Protein AF-A0A7J7L6A1-F1 (afdb_monomer)

Secondary structure (DSSP, 8-state):
-EEE-TTS--EESPPGGGGG-TT--EEE-TTSEE-SPPPGGGTT-TT--EEE--------SSHHHHHHHHHHHHHHTS--

Organism: NCBI:txid39325

Solvent-accessible surface area (backbone atoms only — not comparable to full-atom values): 4822 Å² total; per-residue (Å²): 76,82,46,80,56,47,70,39,87,49,60,47,50,65,64,70,71,66,48,67,52,63,62,36,27,30,43,32,39,23,52,37,58,63,44,81,62,80,53,70,55,57,76,68,31,90,45,51,76,42,81,41,67,71,66,84,87,74,76,61,95,47,79,68,57,56,54,55,55,51,53,53,54,51,60,67,62,71,80,115

InterPro domains:
  IPR001611 Leucine-rich repeat [PF00560] (23-45)
  IPR032675 Leucine-rich repeat domain superfamily [G3DSA:3.80.10.10] (1-80)

Sequence (80 aa):
MYQNLSSNNLKGPIPIELTRIGNLDTLDLSYNNISGYIPFSLGDLEHLLKLVLRWEYKLYNNSLSKAFALSWLACLQLHM

Nearest PDB structures (foldseek):
  5xkn-assembly1_B  TM=8.906E-01  e=3.809E-03  Arabidopsis thaliana
  6qxp-assembly2_B  TM=8.996E-01  e=1.393E-02  Arabidopsis
  8wed-assembly2_D  TM=9.492E-01  e=2.665E-02  Arabidopsis thaliana
  7drc-assembly1_C  TM=8.991E-01  e=3.454E-02  Nicotiana benthamiana
  5ixt-assembly1_A  TM=9.154E-01  e=3.454E-02  Arabidopsis thaliana

Structure (mmCIF, N/CA/C/O backbone):
data_AF-A0A7J7L6A1-F1
#
_entry.id   AF-A0A7J7L6A1-F1
#
loop_
_atom_site.group_PDB
_atom_site.id
_atom_site.type_symbol
_atom_site.label_atom_id
_atom_site.label_alt_id
_atom_site.label_comp_id
_atom_site.label_asym_id
_atom_site.label_entity_id
_atom_site.label_seq_id
_atom_site.pdbx_PDB_ins_code
_atom_site.Cartn_x
_atom_site.Cartn_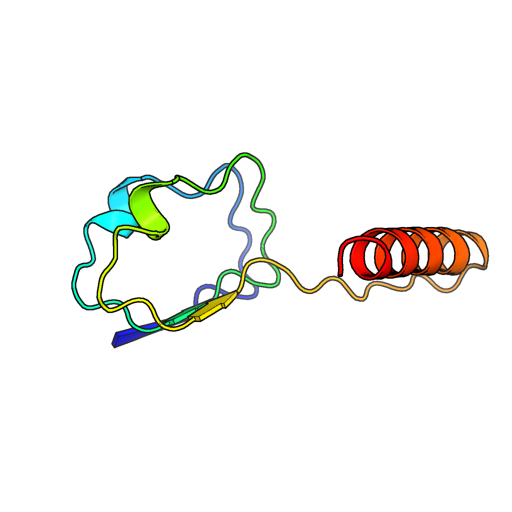y
_atom_site.Cartn_z
_atom_site.occupancy
_atom_site.B_iso_or_equiv
_atom_site.auth_seq_id
_atom_site.auth_comp_id
_atom_site.auth_asym_id
_atom_site.auth_atom_id
_atom_site.pdbx_PDB_model_num
ATOM 1 N N . MET A 1 1 ? -17.042 -0.302 4.851 1.00 82.75 1 MET A N 1
ATOM 2 C CA . MET A 1 1 ? -17.241 -0.899 3.508 1.00 82.75 1 MET A CA 1
ATOM 3 C C . MET A 1 1 ? -16.061 -1.780 3.089 1.00 82.75 1 MET A C 1
ATOM 5 O O . MET A 1 1 ? -14.918 -1.392 3.285 1.00 82.75 1 MET A O 1
ATOM 9 N N . TYR A 1 2 ? -16.311 -2.948 2.486 1.0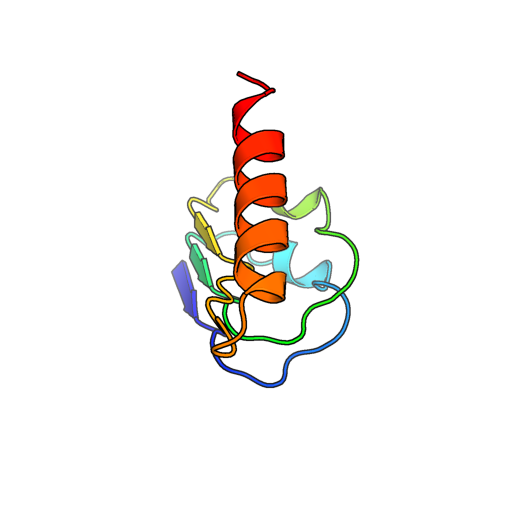0 84.75 2 TYR A N 1
ATOM 10 C CA . TYR A 1 2 ? -15.267 -3.852 1.975 1.00 84.75 2 TYR A CA 1
ATOM 11 C C . TYR A 1 2 ? -15.124 -3.706 0.454 1.00 84.75 2 TYR A C 1
ATOM 13 O O . TYR A 1 2 ? -16.100 -3.891 -0.272 1.00 84.75 2 TYR A O 1
ATOM 21 N N . GLN A 1 3 ? -13.915 -3.408 -0.024 1.00 86.88 3 GLN A N 1
ATOM 22 C CA . GLN A 1 3 ? -13.596 -3.300 -1.445 1.00 86.88 3 GLN A CA 1
ATOM 23 C C . GLN A 1 3 ? -12.516 -4.318 -1.824 1.00 86.88 3 GLN A C 1
ATOM 25 O O . GLN A 1 3 ? -11.370 -4.225 -1.385 1.00 86.88 3 GLN A O 1
ATOM 30 N N . ASN A 1 4 ? -12.879 -5.277 -2.676 1.00 88.44 4 ASN A N 1
ATOM 31 C CA . ASN A 1 4 ? -11.951 -6.258 -3.232 1.00 88.44 4 ASN A CA 1
ATOM 32 C C . ASN A 1 4 ? -11.645 -5.916 -4.689 1.00 88.44 4 ASN A C 1
ATOM 34 O O . ASN A 1 4 ? -12.528 -5.919 -5.543 1.00 88.44 4 ASN A O 1
ATOM 38 N N . LEU A 1 5 ? -10.383 -5.603 -4.941 1.00 88.31 5 LEU A N 1
ATOM 39 C CA . LEU A 1 5 ? -9.792 -5.366 -6.252 1.00 88.31 5 LEU A CA 1
ATOM 40 C C . LEU A 1 5 ? -8.649 -6.356 -6.517 1.00 88.31 5 LEU A C 1
ATOM 42 O O . LEU A 1 5 ? -7.841 -6.140 -7.421 1.00 88.31 5 LEU A O 1
ATOM 46 N N . SER A 1 6 ? -8.566 -7.439 -5.745 1.00 89.00 6 SER A N 1
ATOM 47 C CA . SER A 1 6 ? -7.514 -8.439 -5.874 1.00 89.00 6 SER A CA 1
ATOM 48 C C . SER A 1 6 ? -7.563 -9.173 -7.216 1.00 89.00 6 SER A C 1
ATOM 50 O O . SER A 1 6 ? -8.603 -9.237 -7.869 1.00 89.00 6 SER A O 1
ATOM 52 N N . SER A 1 7 ? -6.431 -9.752 -7.616 1.00 88.38 7 SER A N 1
ATOM 53 C CA . SER A 1 7 ? -6.300 -10.594 -8.818 1.00 88.38 7 SER A CA 1
ATOM 54 C C . SER A 1 7 ? -6.714 -9.901 -10.117 1.00 88.38 7 SER A C 1
ATOM 56 O O . SER A 1 7 ? -7.258 -10.527 -11.025 1.00 88.38 7 SER A O 1
ATOM 58 N N . ASN A 1 8 ? -6.450 -8.600 -10.211 1.00 87.12 8 ASN A N 1
ATOM 59 C CA . ASN A 1 8 ? -6.619 -7.836 -11.437 1.00 87.12 8 ASN A CA 1
ATOM 60 C C . ASN A 1 8 ? -5.252 -7.505 -12.058 1.00 87.12 8 ASN A C 1
ATOM 62 O O . ASN A 1 8 ? -4.184 -7.774 -11.510 1.00 87.12 8 ASN A O 1
ATOM 66 N N . ASN A 1 9 ? -5.282 -6.888 -13.237 1.00 86.38 9 ASN A N 1
ATOM 67 C CA . ASN A 1 9 ? -4.082 -6.392 -13.908 1.00 86.38 9 ASN A CA 1
ATOM 68 C C . ASN A 1 9 ? -3.794 -4.922 -13.559 1.00 86.38 9 ASN A C 1
ATOM 70 O O . ASN A 1 9 ? -3.252 -4.200 -14.397 1.00 86.38 9 ASN A O 1
ATOM 74 N N . LEU A 1 10 ? -4.173 -4.456 -12.359 1.00 85.12 10 LEU A N 1
ATOM 75 C CA . LEU A 1 10 ? -3.931 -3.069 -11.950 1.00 85.12 10 LEU A CA 1
ATOM 76 C C . LEU A 1 10 ? -2.421 -2.819 -11.860 1.00 85.12 10 LEU A C 1
ATOM 78 O O . LEU A 1 10 ? -1.683 -3.636 -11.305 1.00 85.12 10 LEU A O 1
ATOM 82 N N . LYS A 1 11 ? -1.964 -1.702 -12.434 1.00 86.19 11 LYS A N 1
ATOM 83 C CA . LYS A 1 11 ? -0.549 -1.310 -12.505 1.00 86.19 11 LYS A CA 1
ATOM 84 C C . LYS A 1 11 ? -0.368 0.132 -12.059 1.00 86.19 11 LYS A C 1
ATOM 86 O O . LYS A 1 11 ? -1.317 0.909 -12.089 1.00 86.19 11 LYS A O 1
ATOM 91 N N . GLY A 1 12 ? 0.871 0.495 -11.740 1.00 84.88 12 GLY A N 1
ATOM 92 C CA . GLY A 1 12 ? 1.196 1.846 -11.290 1.00 84.88 12 GLY A CA 1
ATOM 93 C C . GLY A 1 12 ? 0.910 2.049 -9.798 1.00 84.88 12 GLY A C 1
ATOM 94 O O . GLY A 1 12 ? 0.647 1.068 -9.098 1.00 84.88 12 GLY A O 1
ATOM 95 N N . PRO A 1 13 ? 1.046 3.285 -9.294 1.00 85.81 13 PRO A N 1
ATOM 96 C CA . PRO A 1 13 ? 0.897 3.595 -7.874 1.00 85.81 13 PRO A CA 1
ATOM 97 C C . PRO A 1 13 ? -0.564 3.547 -7.433 1.00 85.81 13 PRO A C 1
ATOM 99 O O . PRO A 1 13 ? -1.479 3.595 -8.254 1.00 85.81 13 PRO A O 1
ATOM 102 N N . ILE A 1 14 ? -0.783 3.483 -6.119 1.00 86.19 14 ILE A N 1
ATOM 103 C CA . ILE A 1 14 ? -2.128 3.597 -5.556 1.00 86.19 14 ILE A CA 1
ATOM 104 C C . ILE A 1 14 ? -2.579 5.062 -5.701 1.00 86.19 14 ILE A C 1
ATOM 106 O O . ILE A 1 14 ? -1.887 5.945 -5.187 1.00 86.19 14 ILE A O 1
ATOM 110 N N . PRO A 1 15 ? -3.696 5.344 -6.393 1.00 86.25 15 PRO A N 1
ATOM 111 C CA . PRO A 1 15 ? -4.187 6.707 -6.570 1.00 86.25 15 PRO A CA 1
ATOM 112 C C . PRO A 1 15 ? -4.601 7.329 -5.232 1.00 86.25 15 PRO A C 1
ATOM 114 O O . PRO A 1 15 ? -5.227 6.669 -4.398 1.00 86.25 15 PRO A O 1
ATOM 117 N N . ILE A 1 16 ? -4.282 8.612 -5.042 1.00 83.44 16 ILE A N 1
ATOM 118 C CA . ILE A 1 16 ? -4.635 9.369 -3.830 1.00 83.44 16 ILE A CA 1
ATOM 119 C C . ILE A 1 16 ? -6.154 9.496 -3.677 1.00 83.44 16 ILE A C 1
ATOM 121 O O . ILE A 1 16 ? -6.681 9.620 -2.583 1.00 83.44 16 ILE A O 1
ATOM 125 N N . GLU A 1 17 ? -6.897 9.394 -4.771 1.00 84.62 17 GLU A N 1
ATOM 126 C CA . GLU A 1 17 ? -8.350 9.472 -4.792 1.00 84.62 17 GLU A CA 1
ATOM 127 C C . GLU A 1 17 ? -9.014 8.349 -3.980 1.00 84.62 17 GLU A C 1
ATOM 129 O O . GLU A 1 17 ? -10.116 8.549 -3.469 1.00 84.62 17 GLU A O 1
ATOM 134 N N . LEU A 1 18 ? -8.343 7.203 -3.788 1.00 80.12 18 LEU A N 1
ATOM 135 C CA . LEU A 1 18 ? -8.838 6.122 -2.923 1.00 80.12 18 LEU A CA 1
ATOM 136 C C . LEU A 1 18 ? -8.951 6.552 -1.454 1.00 80.12 18 LEU A C 1
ATOM 138 O O . LEU A 1 18 ? -9.760 5.988 -0.720 1.00 80.12 18 LEU A O 1
ATOM 142 N N . THR A 1 19 ? -8.212 7.583 -1.037 1.00 75.62 19 THR A N 1
ATOM 143 C CA . THR A 1 19 ? -8.268 8.128 0.328 1.00 75.62 19 THR A CA 1
ATOM 144 C C . THR A 1 19 ? -9.471 9.041 0.554 1.00 75.62 19 THR A C 1
ATOM 146 O O . THR A 1 19 ? -9.713 9.482 1.670 1.00 75.62 19 THR A O 1
ATOM 149 N N . ARG A 1 20 ? -10.267 9.317 -0.488 1.00 82.38 20 ARG A N 1
ATOM 150 C CA . ARG A 1 20 ? -11.532 10.061 -0.366 1.00 82.38 20 ARG A CA 1
ATOM 151 C C . ARG A 1 20 ? -12.720 9.162 -0.034 1.00 82.38 20 ARG A C 1
ATOM 153 O O . ARG A 1 20 ? -13.814 9.661 0.222 1.00 82.38 20 ARG A O 1
ATOM 160 N N . ILE A 1 21 ? -12.528 7.843 -0.041 1.00 81.00 21 ILE A N 1
ATOM 161 C CA . ILE A 1 21 ? -13.568 6.880 0.316 1.00 81.00 21 ILE A CA 1
ATOM 162 C C . ILE A 1 21 ? -13.599 6.769 1.846 1.00 81.00 21 ILE A C 1
ATOM 164 O O . ILE A 1 21 ? -13.023 5.854 2.425 1.00 81.00 21 ILE A O 1
ATOM 168 N N . GLY A 1 22 ? -14.260 7.727 2.501 1.00 77.06 22 GLY A N 1
ATOM 169 C CA . GLY A 1 22 ? -14.211 7.885 3.963 1.00 77.06 22 GLY A CA 1
ATOM 170 C C . GLY A 1 22 ? -14.715 6.685 4.774 1.00 77.06 22 GLY A C 1
ATOM 171 O O . GLY A 1 22 ? -14.257 6.475 5.886 1.00 77.06 22 GLY A O 1
ATOM 172 N N . ASN A 1 23 ? -15.590 5.849 4.206 1.00 83.19 23 ASN A N 1
ATOM 173 C CA . ASN A 1 23 ? -16.178 4.690 4.897 1.00 83.19 23 ASN A CA 1
ATOM 174 C C . ASN A 1 23 ? -15.557 3.352 4.458 1.00 83.19 23 ASN A C 1
ATOM 176 O O . ASN A 1 23 ? -16.236 2.318 4.443 1.00 83.19 23 ASN A O 1
ATOM 180 N N . LEU A 1 24 ? -14.314 3.367 3.977 1.00 84.88 24 LEU A N 1
ATOM 181 C CA . LEU A 1 24 ? -13.618 2.160 3.547 1.00 84.88 24 LEU A CA 1
ATOM 182 C C . LEU A 1 24 ? -13.032 1.439 4.763 1.00 84.88 24 LEU A C 1
ATOM 184 O O . LEU A 1 24 ? -12.152 1.977 5.413 1.00 84.88 24 LEU A O 1
ATOM 188 N N . ASP A 1 25 ? -13.477 0.209 5.023 1.00 87.62 25 ASP A N 1
ATOM 189 C CA . ASP A 1 25 ? -13.011 -0.605 6.156 1.00 87.62 25 ASP A CA 1
ATOM 190 C C . ASP A 1 25 ? -11.926 -1.578 5.717 1.00 87.62 25 ASP A C 1
ATOM 192 O O . ASP A 1 25 ? -11.025 -1.937 6.473 1.00 87.62 25 ASP A O 1
ATOM 196 N N . THR A 1 26 ? -12.028 -2.081 4.490 1.00 87.31 26 THR A N 1
ATOM 197 C CA . THR A 1 26 ? -11.060 -3.023 3.942 1.00 87.31 26 THR A CA 1
ATOM 198 C C . THR A 1 26 ? -10.850 -2.763 2.468 1.00 87.31 26 THR A C 1
ATOM 200 O O . THR A 1 26 ? -11.816 -2.678 1.710 1.00 87.31 26 THR A O 1
ATOM 203 N N . LEU A 1 27 ? -9.584 -2.701 2.070 1.00 87.56 27 LEU A N 1
ATOM 204 C CA . LEU A 1 27 ? -9.159 -2.606 0.685 1.00 87.56 27 LEU A CA 1
ATOM 205 C C . LEU A 1 27 ? -8.202 -3.752 0.368 1.00 87.56 27 LEU A C 1
ATOM 207 O O . LEU A 1 27 ? -7.098 -3.821 0.912 1.00 87.56 27 LEU A O 1
ATOM 211 N N 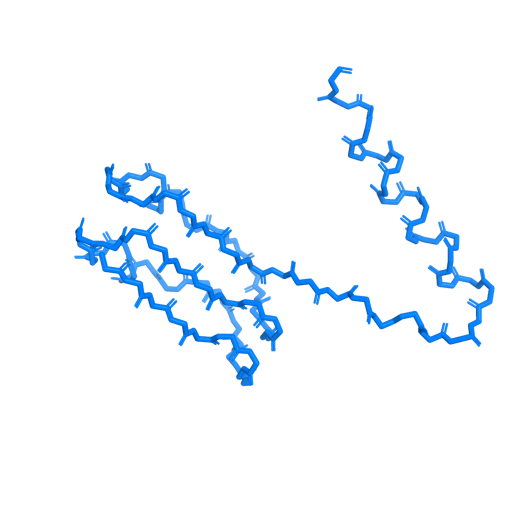. ASP A 1 28 ? -8.628 -4.646 -0.520 1.00 89.25 28 ASP A N 1
ATOM 212 C CA . ASP A 1 28 ? -7.795 -5.738 -1.014 1.00 89.25 28 ASP A CA 1
ATOM 213 C C . ASP A 1 28 ? -7.322 -5.450 -2.440 1.00 89.25 28 ASP A C 1
ATOM 215 O O . ASP A 1 28 ? -8.108 -5.426 -3.382 1.00 89.25 28 ASP A O 1
ATOM 219 N N . LEU A 1 29 ? -6.024 -5.222 -2.584 1.00 87.69 29 LEU A N 1
ATOM 220 C CA . LEU A 1 29 ? -5.307 -4.991 -3.832 1.00 87.69 29 LEU A CA 1
ATOM 221 C C . LEU A 1 29 ? -4.308 -6.124 -4.130 1.00 87.69 29 LEU A C 1
ATOM 223 O O . LEU A 1 29 ? -3.465 -5.985 -5.020 1.00 87.69 29 LEU A O 1
ATOM 227 N N . SER A 1 30 ? -4.383 -7.251 -3.414 1.00 86.81 30 SER A N 1
ATOM 228 C CA . SER A 1 30 ? -3.475 -8.389 -3.602 1.00 86.81 30 SER A CA 1
ATOM 229 C C . SER A 1 30 ? -3.524 -8.959 -5.023 1.00 86.81 30 SER A C 1
ATOM 231 O O . SER A 1 30 ? -4.482 -8.762 -5.762 1.00 86.81 30 SER A O 1
ATOM 233 N N . TYR A 1 31 ? -2.469 -9.662 -5.442 1.00 86.00 31 TYR A N 1
ATOM 234 C CA . TYR A 1 31 ? -2.383 -10.263 -6.782 1.00 86.00 31 TYR A CA 1
ATOM 235 C C . TYR A 1 31 ? -2.593 -9.274 -7.947 1.00 86.00 31 TYR A C 1
ATOM 237 O O . TYR A 1 31 ? -3.035 -9.666 -9.021 1.00 86.00 31 TYR A O 1
ATOM 245 N N . ASN A 1 32 ? -2.249 -8.001 -7.745 1.00 84.69 32 ASN A N 1
ATOM 246 C CA . ASN A 1 32 ? -2.115 -7.006 -8.805 1.00 84.69 32 ASN A CA 1
ATOM 247 C C . ASN A 1 32 ? -0.641 -6.685 -9.075 1.00 84.69 32 ASN A C 1
ATOM 249 O O . ASN A 1 32 ? 0.260 -7.089 -8.336 1.00 84.69 32 ASN A O 1
ATOM 253 N N . ASN A 1 33 ? -0.391 -5.888 -10.110 1.00 84.75 33 ASN A N 1
ATOM 254 C CA . ASN A 1 33 ? 0.940 -5.429 -10.492 1.00 84.75 33 ASN A CA 1
ATOM 255 C C . ASN A 1 33 ? 1.167 -3.951 -10.107 1.00 84.75 33 ASN A C 1
ATOM 257 O O . ASN A 1 33 ? 1.784 -3.185 -10.854 1.00 84.75 33 ASN A O 1
ATOM 261 N N . ILE A 1 34 ? 0.637 -3.562 -8.941 1.00 84.25 34 ILE A N 1
ATOM 262 C CA . ILE A 1 34 ? 0.751 -2.221 -8.353 1.00 84.25 34 ILE A CA 1
ATOM 263 C C . ILE A 1 34 ? 2.207 -1.980 -7.951 1.00 84.25 34 ILE A C 1
ATOM 265 O O . ILE A 1 34 ? 2.889 -2.862 -7.419 1.00 84.25 34 ILE A O 1
ATOM 269 N N . SER A 1 35 ? 2.696 -0.784 -8.242 1.00 78.69 35 SER A N 1
ATOM 270 C CA . SER A 1 35 ? 4.099 -0.395 -8.118 1.00 78.69 35 SER A CA 1
ATOM 271 C C . SER A 1 35 ? 4.202 1.075 -7.739 1.00 78.69 35 SER A C 1
ATOM 273 O O . SER A 1 35 ? 3.449 1.883 -8.264 1.00 78.69 35 SER A O 1
ATOM 275 N N . GLY A 1 36 ? 5.174 1.450 -6.916 1.00 79.62 36 GLY A N 1
ATOM 276 C CA . GLY A 1 36 ? 5.314 2.820 -6.421 1.00 79.62 36 GLY A CA 1
ATOM 277 C C . GLY A 1 36 ? 4.975 2.914 -4.937 1.00 79.62 36 GLY A C 1
ATOM 278 O O . GLY A 1 36 ? 4.965 1.903 -4.236 1.00 79.62 36 GLY A O 1
ATOM 279 N N . TYR A 1 37 ? 4.746 4.133 -4.458 1.00 78.56 37 TYR A N 1
ATOM 280 C CA . TYR A 1 37 ? 4.567 4.407 -3.034 1.00 78.56 37 TYR A CA 1
ATOM 281 C C . TYR A 1 37 ? 3.124 4.183 -2.583 1.00 78.56 37 TYR A C 1
ATOM 283 O O . TYR A 1 37 ? 2.176 4.366 -3.350 1.00 78.56 37 TYR A O 1
ATOM 291 N N . ILE A 1 38 ? 2.970 3.822 -1.312 1.00 82.62 38 ILE A N 1
ATOM 292 C CA . ILE A 1 38 ? 1.681 3.838 -0.623 1.00 82.62 38 ILE A CA 1
ATOM 293 C C . ILE A 1 38 ? 1.441 5.294 -0.194 1.00 82.62 38 ILE A C 1
ATOM 295 O O . ILE A 1 38 ? 2.272 5.830 0.542 1.00 82.62 38 ILE A O 1
ATOM 299 N N . PRO A 1 39 ? 0.375 5.968 -0.661 1.00 82.00 39 PRO A N 1
ATOM 300 C CA . PRO A 1 39 ? 0.102 7.343 -0.264 1.00 82.00 39 PRO A CA 1
ATOM 301 C C . PRO A 1 39 ? -0.141 7.416 1.244 1.00 82.00 39 PRO A C 1
ATOM 303 O O . PRO A 1 39 ? -0.948 6.655 1.776 1.00 82.00 39 PRO A O 1
ATOM 306 N N . PHE A 1 40 ? 0.540 8.345 1.925 1.00 80.12 40 PHE A N 1
ATOM 307 C CA . PHE A 1 40 ? 0.430 8.508 3.380 1.00 80.12 40 PHE A CA 1
ATOM 308 C C . PHE A 1 40 ? -1.018 8.754 3.820 1.00 80.12 40 PHE A C 1
ATOM 310 O O . PHE A 1 40 ? -1.416 8.287 4.878 1.00 80.12 40 PHE A O 1
ATOM 317 N N . SER A 1 41 ? -1.823 9.394 2.966 1.00 80.12 41 SER A N 1
ATOM 318 C CA . SER A 1 41 ? -3.229 9.684 3.238 1.00 80.12 41 SER A CA 1
ATOM 319 C C . SER A 1 41 ? -4.127 8.447 3.324 1.00 80.12 41 SER A C 1
ATOM 321 O O . SER A 1 41 ? -5.274 8.564 3.735 1.00 80.12 41 SER A O 1
ATOM 323 N N . LEU A 1 42 ? -3.640 7.245 2.979 1.00 80.62 42 LEU A N 1
ATOM 324 C CA . LEU A 1 42 ? -4.336 6.004 3.353 1.00 80.62 42 LEU A CA 1
ATOM 325 C C . LEU A 1 42 ? -4.320 5.776 4.869 1.00 80.62 42 LEU A C 1
ATOM 327 O O . LEU A 1 42 ? -5.222 5.122 5.379 1.00 80.62 42 LEU A O 1
ATOM 331 N N . GLY A 1 43 ? -3.318 6.309 5.573 1.00 75.25 43 GLY A N 1
ATOM 332 C CA . GLY A 1 43 ? -3.268 6.331 7.033 1.00 75.25 43 GLY A CA 1
ATOM 333 C C . GLY A 1 43 ? -4.235 7.338 7.660 1.00 75.25 43 GLY A C 1
ATOM 334 O O . GLY A 1 43 ? -4.575 7.180 8.826 1.00 75.25 43 GLY A O 1
ATOM 335 N N . ASP A 1 44 ? -4.721 8.315 6.885 1.00 81.75 44 ASP A N 1
ATOM 336 C CA . ASP A 1 44 ? -5.708 9.309 7.333 1.00 81.75 44 ASP A CA 1
ATOM 337 C C . ASP A 1 44 ? -7.155 8.782 7.236 1.00 81.75 44 ASP A C 1
ATOM 339 O O . ASP A 1 44 ? -8.100 9.452 7.651 1.00 81.75 44 ASP A O 1
ATOM 343 N N . LEU A 1 45 ? -7.361 7.583 6.677 1.00 81.06 45 LEU A N 1
ATOM 344 C CA . LEU A 1 45 ? -8.672 6.943 6.626 1.00 81.06 45 LEU A CA 1
ATOM 345 C C . LEU A 1 45 ? -9.026 6.368 8.002 1.00 81.06 45 LEU A C 1
ATOM 347 O O . LEU A 1 45 ? -8.678 5.231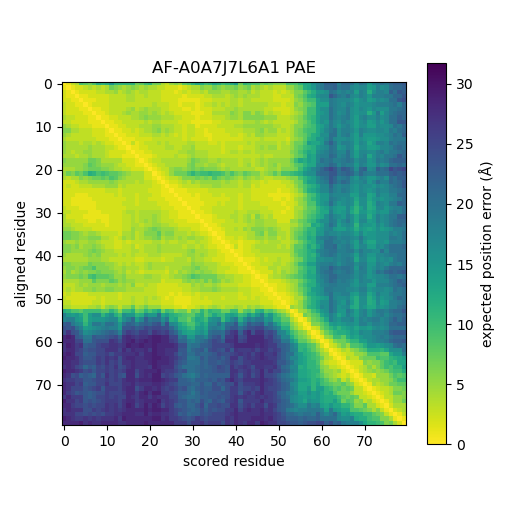 8.315 1.00 81.06 45 LEU A O 1
ATOM 351 N N . GLU A 1 46 ? -9.774 7.137 8.794 1.00 81.69 46 GLU A N 1
ATOM 352 C CA . GLU A 1 46 ? -10.176 6.782 10.168 1.00 81.69 46 GLU A CA 1
ATOM 353 C C . GLU A 1 46 ? -10.885 5.423 10.281 1.00 81.69 46 GLU A C 1
ATOM 355 O O . GLU A 1 46 ? -10.804 4.754 11.311 1.00 81.69 46 GLU A O 1
ATOM 360 N N . HIS A 1 47 ? -11.567 4.998 9.216 1.00 84.50 47 HIS A N 1
ATOM 361 C CA . HIS A 1 47 ? -12.318 3.747 9.187 1.00 84.50 47 HIS A CA 1
ATOM 362 C C . HIS A 1 47 ? -11.570 2.583 8.533 1.00 84.50 47 HIS A C 1
ATOM 364 O O . HIS A 1 47 ? -12.070 1.461 8.586 1.00 84.50 47 HIS A O 1
ATOM 370 N N . LEU A 1 48 ? -10.379 2.795 7.956 1.00 82.50 48 LEU A N 1
ATOM 371 C CA . LEU A 1 48 ? -9.644 1.729 7.277 1.00 82.50 48 LEU A CA 1
ATOM 372 C C . LEU A 1 48 ? -9.010 0.773 8.287 1.00 82.50 48 LEU A C 1
ATOM 374 O O . LEU A 1 48 ? -7.994 1.061 8.910 1.00 82.50 48 LEU A O 1
ATOM 378 N N . LEU A 1 49 ? -9.590 -0.419 8.397 1.00 86.50 49 LEU A N 1
ATOM 379 C CA . LEU A 1 49 ? -9.137 -1.465 9.312 1.00 86.50 49 LEU A CA 1
ATOM 380 C C . LEU A 1 49 ? -8.114 -2.402 8.669 1.00 86.50 49 LEU A C 1
ATO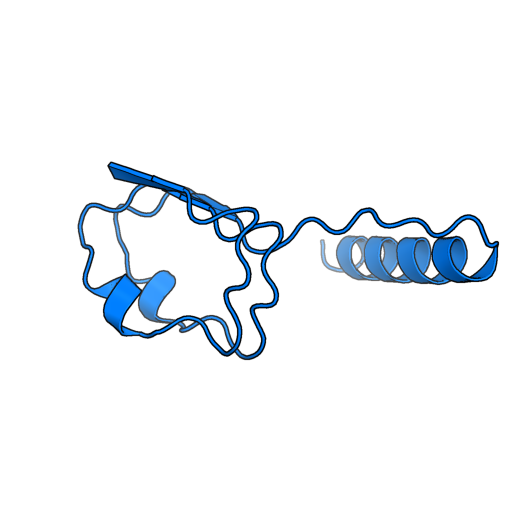M 382 O O . LEU A 1 49 ? -7.297 -3.006 9.363 1.00 86.50 49 LEU A O 1
ATOM 386 N N . LYS A 1 50 ? -8.181 -2.586 7.344 1.00 85.69 50 LYS A N 1
ATOM 387 C CA . LYS A 1 50 ? -7.357 -3.579 6.646 1.00 85.69 50 LYS A CA 1
ATOM 388 C C . LYS A 1 50 ? -6.983 -3.146 5.233 1.00 85.69 50 LYS A C 1
ATOM 390 O O . LYS A 1 50 ? -7.841 -2.974 4.373 1.00 85.69 50 LYS A O 1
ATOM 395 N N . LEU A 1 51 ? -5.682 -3.077 4.966 1.00 85.00 51 LEU A N 1
ATOM 396 C CA . LEU A 1 51 ? -5.122 -2.869 3.633 1.00 85.00 51 LEU A CA 1
ATOM 397 C C . LEU A 1 51 ? -4.288 -4.090 3.229 1.00 85.00 51 LEU A C 1
ATOM 399 O O . LEU A 1 51 ? -3.334 -4.447 3.918 1.00 85.00 51 LEU A O 1
ATOM 403 N N . VAL A 1 52 ? -4.632 -4.731 2.111 1.00 86.19 52 VAL A N 1
ATOM 404 C CA . VAL A 1 52 ? -3.900 -5.890 1.575 1.00 86.19 52 VAL A CA 1
ATOM 405 C C . VAL A 1 52 ? -3.289 -5.501 0.232 1.00 86.19 52 VAL A C 1
ATOM 407 O O . VAL A 1 52 ? -4.021 -5.215 -0.703 1.00 86.19 52 VAL A O 1
ATOM 410 N N . LEU A 1 53 ? -1.958 -5.469 0.110 1.00 75.25 53 LEU A N 1
ATOM 411 C CA . LEU A 1 53 ? -1.288 -4.978 -1.111 1.00 75.25 53 LEU A CA 1
ATOM 412 C C . LEU A 1 53 ? -0.591 -6.061 -1.931 1.00 75.25 53 LEU A C 1
ATOM 414 O O . LEU A 1 53 ? -0.478 -5.939 -3.148 1.00 75.25 53 LEU A O 1
ATOM 418 N N . ARG A 1 54 ? -0.102 -7.127 -1.297 1.00 71.38 54 ARG A N 1
ATOM 419 C CA . ARG A 1 54 ? 0.605 -8.194 -2.006 1.00 71.38 5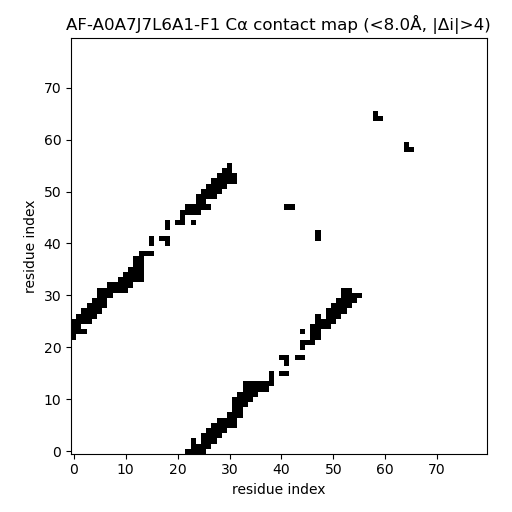4 ARG A CA 1
ATOM 420 C C . ARG A 1 54 ? 0.583 -9.484 -1.202 1.00 71.38 54 ARG A C 1
ATOM 422 O O . ARG A 1 54 ? 0.907 -9.480 -0.023 1.00 71.38 54 ARG A O 1
ATOM 429 N N . TRP A 1 55 ? 0.334 -10.590 -1.890 1.00 56.94 55 TRP A N 1
ATOM 430 C CA . TRP A 1 55 ? 0.922 -11.874 -1.532 1.00 56.94 55 TRP A CA 1
ATOM 431 C C . TRP A 1 55 ? 1.421 -12.501 -2.832 1.00 56.94 55 TRP A C 1
ATOM 433 O O . TRP A 1 55 ? 0.624 -12.883 -3.678 1.00 56.94 55 TRP A O 1
ATOM 443 N N . GLU A 1 56 ? 2.735 -12.555 -3.044 1.00 44.81 56 GLU A N 1
ATOM 444 C CA . GLU A 1 56 ? 3.294 -13.435 -4.072 1.00 44.81 56 GLU A CA 1
ATOM 445 C C . GLU A 1 56 ? 4.029 -14.567 -3.362 1.00 44.81 56 GLU A C 1
ATOM 447 O O . GLU A 1 56 ? 5.182 -14.424 -2.968 1.00 44.81 56 GLU A O 1
ATOM 452 N N . TYR A 1 57 ? 3.363 -15.714 -3.212 1.00 45.41 57 TYR A N 1
ATOM 453 C CA . TYR A 1 57 ? 4.079 -16.983 -3.250 1.00 45.41 57 TYR A CA 1
ATOM 454 C C . TYR A 1 57 ? 3.986 -17.482 -4.701 1.00 45.41 57 TYR A C 1
ATOM 456 O O . TYR A 1 57 ? 3.052 -18.148 -5.133 1.00 45.41 57 TYR A O 1
ATOM 464 N N . LYS A 1 58 ? 4.964 -17.083 -5.509 1.00 47.97 58 LYS A N 1
ATOM 465 C CA . LYS A 1 58 ? 5.335 -17.825 -6.714 1.00 47.97 58 LYS A CA 1
ATOM 466 C C . LYS A 1 58 ? 6.724 -18.367 -6.450 1.00 47.97 58 LYS A C 1
ATOM 468 O O . LYS A 1 58 ? 7.720 -17.854 -6.951 1.00 47.97 58 LYS A O 1
ATOM 473 N N . LEU A 1 59 ? 6.801 -19.382 -5.589 1.00 44.47 59 LEU A N 1
ATOM 474 C CA . LEU A 1 59 ? 8.011 -20.186 -5.485 1.00 44.47 59 LEU A CA 1
ATOM 475 C C . LEU A 1 59 ? 8.120 -20.980 -6.785 1.00 44.47 59 LEU A C 1
ATOM 477 O O . LEU A 1 59 ? 7.674 -22.121 -6.881 1.00 44.47 59 LEU A O 1
ATOM 481 N N . TYR A 1 60 ? 8.703 -20.348 -7.804 1.00 42.16 60 TYR A N 1
ATOM 482 C CA . TYR A 1 60 ? 9.303 -21.072 -8.908 1.00 42.16 60 TYR A CA 1
ATOM 483 C C . TYR A 1 60 ? 10.252 -22.082 -8.279 1.00 42.16 60 TYR A C 1
ATOM 485 O O . TYR A 1 60 ? 11.118 -21.712 -7.481 1.00 42.16 60 TYR A O 1
ATOM 493 N N . ASN A 1 61 ? 10.005 -23.351 -8.580 1.00 44.47 61 ASN A N 1
ATOM 494 C CA . ASN A 1 61 ? 10.697 -24.516 -8.060 1.00 44.47 61 ASN A CA 1
ATOM 495 C C . ASN A 1 61 ? 12.189 -24.482 -8.441 1.00 44.47 61 ASN A C 1
ATOM 497 O O . ASN A 1 61 ? 12.614 -25.135 -9.390 1.00 44.47 61 ASN A O 1
ATOM 501 N N . ASN A 1 62 ? 12.976 -23.651 -7.756 1.00 48.66 62 ASN A N 1
ATOM 502 C CA . ASN A 1 62 ? 14.422 -23.563 -7.897 1.00 48.66 62 ASN A CA 1
ATOM 503 C C . ASN A 1 62 ? 15.053 -23.023 -6.607 1.00 48.66 62 ASN A C 1
ATOM 505 O O . ASN A 1 62 ? 14.516 -22.132 -5.952 1.00 48.66 62 ASN A O 1
ATOM 509 N N . SER A 1 63 ? 16.204 -23.576 -6.227 1.00 55.72 63 SER A N 1
ATOM 510 C CA . SER A 1 63 ? 16.832 -23.351 -4.916 1.00 55.72 63 SER A CA 1
ATOM 511 C C . SER A 1 63 ? 17.245 -21.896 -4.647 1.00 55.72 63 SER A C 1
ATOM 513 O O . SER A 1 63 ? 17.367 -21.512 -3.487 1.00 55.72 63 SER A O 1
ATOM 515 N N . LEU A 1 64 ? 17.392 -21.064 -5.686 1.00 52.81 64 LEU A N 1
ATOM 516 C CA . LEU A 1 64 ? 17.719 -19.640 -5.550 1.00 52.81 64 LEU A CA 1
ATOM 517 C C . LEU A 1 64 ? 16.547 -18.799 -5.014 1.00 52.81 64 LEU A C 1
ATOM 519 O O . LEU A 1 64 ? 16.754 -17.907 -4.196 1.00 52.81 64 LEU A O 1
ATOM 523 N N . SER A 1 65 ? 15.309 -19.089 -5.435 1.00 55.03 65 SER A N 1
ATOM 524 C CA . SER A 1 65 ? 14.125 -18.314 -5.021 1.00 55.03 65 SER A CA 1
ATOM 525 C C . SER A 1 65 ? 13.801 -18.524 -3.537 1.00 55.03 65 SER A C 1
ATOM 527 O O . SER A 1 65 ? 13.359 -17.598 -2.855 1.00 55.03 65 SER A O 1
ATOM 529 N N . LYS A 1 66 ? 14.121 -19.712 -3.004 1.00 54.53 66 LYS A N 1
ATOM 530 C CA . LYS A 1 66 ? 14.039 -20.025 -1.570 1.00 54.53 66 LYS A CA 1
ATOM 531 C C . LYS A 1 66 ? 15.008 -19.185 -0.732 1.00 54.53 66 LYS A C 1
ATOM 533 O O . LYS A 1 66 ? 14.630 -18.739 0.344 1.00 54.53 66 LYS A O 1
ATOM 538 N N . ALA A 1 67 ? 16.222 -18.929 -1.223 1.00 55.12 67 ALA A N 1
ATOM 539 C CA . ALA A 1 67 ? 17.225 -18.152 -0.490 1.00 55.12 67 ALA A CA 1
ATOM 540 C C . ALA A 1 67 ? 16.827 -16.670 -0.336 1.00 55.12 67 ALA A C 1
ATOM 542 O O . ALA A 1 67 ? 16.999 -16.094 0.736 1.00 55.12 67 ALA A O 1
ATOM 543 N N . PHE A 1 68 ? 16.226 -16.073 -1.371 1.00 55.97 68 PHE A N 1
ATOM 544 C CA . PHE A 1 68 ? 15.741 -14.687 -1.318 1.00 55.97 68 PHE A CA 1
ATOM 545 C C . PHE A 1 68 ? 14.465 -14.518 -0.478 1.00 55.97 68 PHE A C 1
ATOM 547 O O . PHE A 1 68 ? 14.314 -13.512 0.211 1.00 55.97 68 PHE A O 1
ATOM 554 N N . ALA A 1 69 ? 13.561 -15.503 -0.474 1.00 53.19 69 ALA A N 1
ATOM 555 C CA . ALA A 1 69 ? 12.387 -15.478 0.403 1.00 53.19 69 ALA A CA 1
ATOM 556 C C . ALA A 1 69 ? 12.774 -15.562 1.894 1.00 53.19 69 ALA A C 1
ATOM 558 O O . ALA A 1 69 ? 12.160 -14.906 2.735 1.00 53.19 69 ALA A O 1
ATOM 559 N N . LEU A 1 70 ? 13.824 -16.327 2.215 1.00 55.12 70 LEU A N 1
ATOM 560 C CA . LEU A 1 70 ? 14.358 -16.428 3.574 1.00 55.12 70 LEU A CA 1
ATOM 561 C C . LEU A 1 70 ? 15.092 -15.152 4.013 1.00 55.12 70 LEU A C 1
ATOM 563 O O . LEU A 1 70 ? 14.946 -14.758 5.167 1.00 55.12 70 LEU A O 1
ATOM 567 N N . SER A 1 71 ? 15.818 -14.465 3.120 1.00 60.59 71 SER A N 1
ATOM 568 C CA . SER A 1 71 ? 16.478 -13.196 3.475 1.00 60.59 71 SER A CA 1
ATOM 569 C C . SER A 1 71 ? 15.483 -12.051 3.692 1.00 60.59 71 SER A C 1
ATOM 571 O O . SER A 1 71 ? 15.679 -11.232 4.588 1.00 60.59 71 SER A O 1
ATOM 573 N N . TRP A 1 72 ? 14.378 -12.023 2.942 1.00 54.09 72 TRP A N 1
ATOM 574 C CA . TRP A 1 72 ? 13.309 -11.039 3.128 1.00 54.09 72 TRP A CA 1
ATOM 575 C C . TRP A 1 72 ? 12.544 -11.248 4.446 1.00 54.09 72 TRP A C 1
ATOM 577 O O . TRP A 1 72 ? 12.303 -10.283 5.169 1.00 54.09 72 TRP A O 1
ATOM 587 N N . LEU A 1 73 ? 12.204 -12.497 4.799 1.00 51.75 73 LEU A N 1
ATOM 588 C CA . LEU A 1 73 ? 11.586 -12.823 6.096 1.00 51.75 73 LEU A CA 1
ATOM 589 C C . LEU A 1 73 ? 12.532 -12.531 7.270 1.00 51.75 73 LEU A C 1
ATOM 591 O O . LEU A 1 73 ? 12.101 -11.956 8.266 1.00 51.75 73 LEU A O 1
ATOM 595 N N . ALA A 1 74 ? 13.827 -12.833 7.128 1.00 49.62 74 ALA A N 1
ATOM 596 C CA . ALA A 1 74 ? 14.828 -12.516 8.145 1.00 49.62 74 ALA A CA 1
ATOM 597 C C . ALA A 1 74 ? 15.000 -11.000 8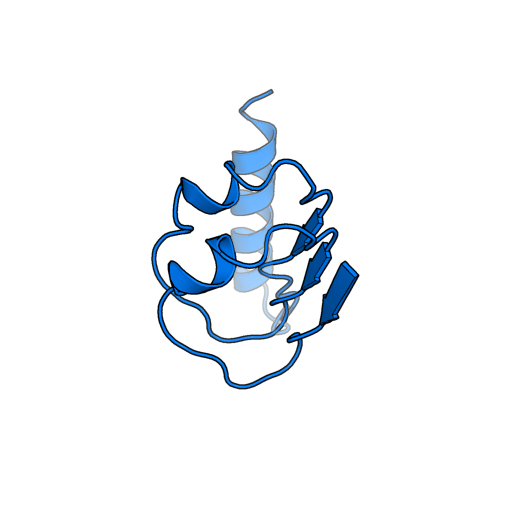.355 1.00 49.62 74 ALA A C 1
ATOM 599 O O . ALA A 1 74 ? 15.156 -10.555 9.489 1.00 49.62 74 ALA A O 1
ATOM 600 N N . CYS A 1 75 ? 14.917 -10.193 7.290 1.00 46.53 75 CYS A N 1
ATOM 601 C CA . CYS A 1 75 ? 15.010 -8.733 7.390 1.00 46.53 75 CYS A CA 1
ATOM 602 C C . CYS A 1 75 ? 13.768 -8.112 8.067 1.00 46.53 75 CYS A C 1
ATOM 604 O O . CYS A 1 75 ? 13.892 -7.143 8.813 1.00 46.53 75 CYS A O 1
ATOM 606 N N . LEU A 1 76 ? 12.582 -8.708 7.877 1.00 43.53 76 LEU A N 1
ATOM 607 C CA . LEU A 1 76 ? 11.347 -8.307 8.566 1.00 43.53 76 LEU A CA 1
ATOM 608 C C . LEU A 1 76 ? 11.282 -8.760 10.037 1.00 43.53 76 LEU A C 1
ATOM 610 O O . LEU A 1 76 ? 10.552 -8.154 10.813 1.00 43.53 76 LEU A O 1
ATOM 614 N N . GLN A 1 77 ? 12.052 -9.777 10.438 1.00 47.69 77 GLN A N 1
ATOM 615 C CA . GLN A 1 77 ? 12.151 -10.234 11.834 1.00 47.69 77 GLN A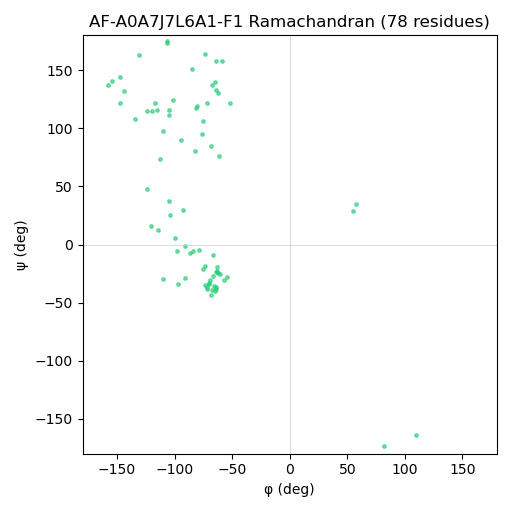 CA 1
ATOM 616 C C . GLN A 1 77 ? 13.265 -9.560 12.649 1.00 47.69 77 GLN A C 1
ATOM 618 O O . GLN A 1 77 ? 13.382 -9.840 13.836 1.00 47.69 77 GLN A O 1
ATOM 623 N N . LEU A 1 78 ? 14.057 -8.663 12.052 1.00 39.12 78 LEU A N 1
ATOM 624 C CA . LEU A 1 78 ? 15.143 -7.941 12.734 1.00 39.12 78 LEU A CA 1
ATOM 625 C C . LEU A 1 78 ? 14.784 -6.506 13.162 1.00 39.12 78 LEU A C 1
ATOM 627 O O . LEU A 1 78 ? 15.647 -5.791 13.659 1.00 39.12 78 LEU A O 1
ATOM 631 N N . HIS A 1 79 ? 13.525 -6.091 13.000 1.00 42.34 79 HIS A N 1
ATOM 632 C CA . HIS A 1 79 ? 13.000 -4.831 13.548 1.00 42.34 79 HIS A CA 1
ATOM 633 C C . HIS A 1 79 ? 11.762 -5.058 14.433 1.00 42.34 79 HIS A C 1
ATOM 635 O O . HIS A 1 79 ? 10.757 -4.357 14.304 1.00 42.34 79 HIS A O 1
ATOM 641 N N . MET A 1 80 ? 11.855 -6.032 15.343 1.00 43.50 80 MET A N 1
ATOM 642 C CA . MET A 1 80 ? 11.190 -5.990 16.651 1.00 43.50 80 MET A CA 1
ATOM 643 C C . MET A 1 80 ? 12.192 -6.368 17.734 1.00 43.50 80 MET A C 1
ATOM 645 O O . MET A 1 80 ? 12.963 -7.324 17.493 1.00 43.50 80 MET A O 1
#

Radius of gyration: 15.18 Å; Cα contacts (8 Å, |Δi|>4): 109; chains: 1; bounding box: 35×35×31 Å

Foldseek 3Di:
DEAAPEQDQDEEADDPVVLVPLQYQEYAQENYHYDDDDPCSVVVNPRHNYYHHYDDPPPPPDPVSVVVVVVVVVVVVVPD

pLDDT: mean 72.56, std 16.53, range [39.12, 89.25]

Mean predicte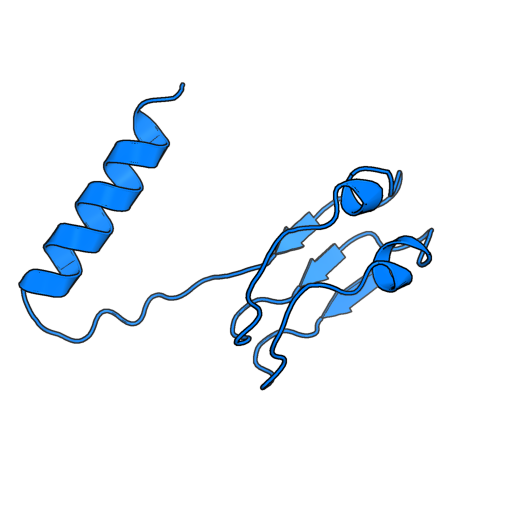d aligned error: 11.29 Å